Protein AF-A0A553MUY9-F1 (afdb_monomer_lite)

Secondary structure (DSSP, 8-state):
----------SHHHHHHHHHHHHHHHHHHHHHHHHHHHHT-GGGTT--------

Organism: NCBI:txid2873325

InterPro domains:
  IPR011598 Myc-type, basic helix-loop-helix (bHLH) domain [PF00010] (15-47)
  IPR011598 Myc-type, basic helix-loop-helix (bHLH) domain [PS50888] (14-54)
  IPR036638 Helix-loop-helix DNA-binding domain superfamily [G3DSA:4.10.280.10] (4-52)
  IPR036638 Helix-loop-helix DNA-binding domain superfamily [SSF47459] (5-50)

Foldseek 3Di:
DPPPPPVPQVDPVSVVVVVVVVVVVVVVVVVVVVVVVQVVPPVNVPDPDDPDDD

Radius of gyration: 16.99 Å; chains: 1; bounding box: 44×9×37 Å

Sequence (54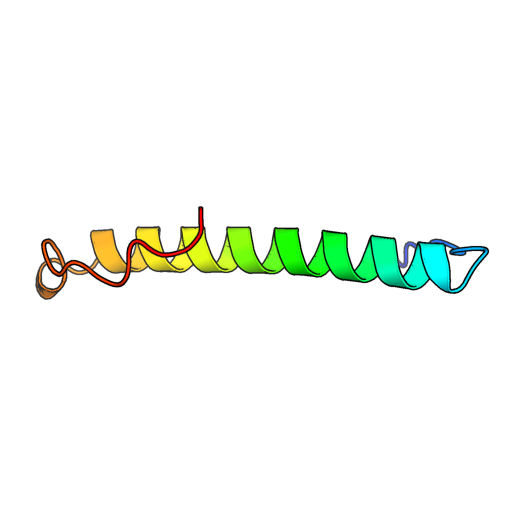 aa):
MSDNDDIEVDSDADKRAHHNALERKRRDHIKDSFHSLRDSVPALQGEKVGEGCG

Structure (mmCIF, N/CA/C/O backbone):
data_AF-A0A553MUY9-F1
#
_entry.id   AF-A0A553MUY9-F1
#
loop_
_atom_site.group_PDB
_atom_site.id
_atom_site.type_symbol
_atom_site.label_atom_id
_atom_site.label_alt_id
_atom_site.label_comp_id
_atom_site.label_asym_id
_atom_site.label_entity_id
_atom_site.label_seq_id
_atom_site.pdbx_PDB_ins_code
_atom_site.Cartn_x
_atom_site.Cartn_y
_atom_site.Cartn_z
_atom_site.occupancy
_atom_site.B_iso_or_equiv
_atom_site.auth_seq_id
_atom_site.auth_comp_id
_atom_site.auth_asym_id
_atom_site.auth_atom_id
_atom_site.pdbx_PDB_model_num
ATOM 1 N N . MET A 1 1 ? 24.033 -6.624 10.921 1.00 43.06 1 MET A N 1
ATOM 2 C CA . MET A 1 1 ? 24.332 -6.712 9.481 1.00 43.06 1 MET A CA 1
ATOM 3 C C . MET A 1 1 ? 23.012 -6.423 8.802 1.00 43.06 1 MET A C 1
ATOM 5 O O . MET A 1 1 ? 22.095 -7.198 9.004 1.00 43.06 1 MET A O 1
ATOM 9 N N . SER A 1 2 ? 22.844 -5.228 8.234 1.00 53.59 2 SER A N 1
ATOM 10 C CA . SER A 1 2 ? 21.628 -4.907 7.480 1.00 53.59 2 SER A CA 1
ATOM 11 C C . SER A 1 2 ? 21.898 -5.386 6.070 1.00 53.59 2 SER A C 1
ATOM 13 O O . SER A 1 2 ? 22.849 -4.892 5.466 1.00 53.59 2 SER A O 1
ATOM 15 N N . ASP A 1 3 ? 21.137 -6.376 5.615 1.00 55.19 3 ASP A N 1
ATOM 16 C CA . ASP A 1 3 ? 21.160 -6.899 4.255 1.00 55.19 3 ASP A CA 1
ATOM 17 C C . ASP A 1 3 ? 20.882 -5.746 3.287 1.00 55.19 3 ASP A C 1
ATOM 19 O O . ASP A 1 3 ? 19.746 -5.366 3.010 1.00 55.19 3 ASP A O 1
ATOM 23 N N . ASN A 1 4 ? 21.962 -5.099 2.858 1.00 60.09 4 ASN A N 1
ATOM 24 C CA . ASN A 1 4 ? 21.970 -4.200 1.726 1.00 60.09 4 ASN A CA 1
ATOM 25 C C . ASN A 1 4 ? 21.987 -5.100 0.492 1.00 60.09 4 ASN A C 1
ATOM 27 O O . ASN A 1 4 ? 23.029 -5.284 -0.136 1.00 60.09 4 ASN A O 1
ATOM 31 N N . ASP A 1 5 ? 20.836 -5.712 0.211 1.00 57.88 5 ASP A N 1
ATOM 32 C CA . ASP A 1 5 ? 20.500 -6.221 -1.112 1.00 57.88 5 ASP A CA 1
ATOM 33 C C . ASP A 1 5 ? 20.435 -5.001 -2.042 1.00 57.88 5 ASP A C 1
ATOM 35 O O . ASP A 1 5 ? 19.367 -4.458 -2.339 1.00 57.88 5 ASP A O 1
ATOM 39 N N . ASP A 1 6 ? 21.613 -4.526 -2.453 1.00 61.06 6 ASP A N 1
ATOM 40 C CA . ASP A 1 6 ? 21.802 -3.722 -3.656 1.00 61.06 6 ASP A CA 1
ATOM 41 C C . ASP A 1 6 ? 21.407 -4.632 -4.821 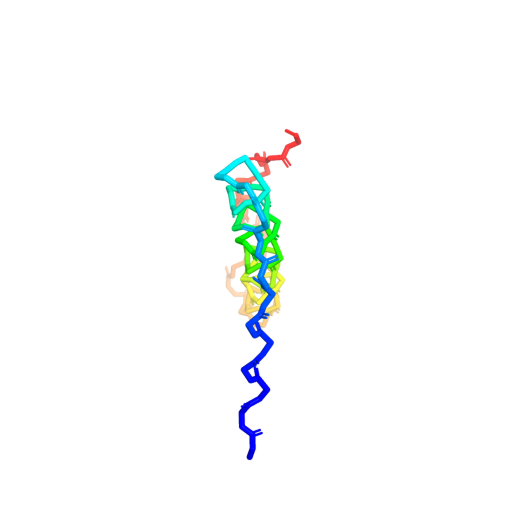1.00 61.06 6 ASP A C 1
ATOM 43 O O . ASP A 1 6 ? 22.224 -5.285 -5.470 1.00 61.06 6 ASP A O 1
ATOM 47 N N . ILE A 1 7 ? 20.097 -4.777 -5.012 1.00 62.81 7 ILE A N 1
ATOM 48 C CA . ILE A 1 7 ? 19.541 -5.365 -6.215 1.00 62.81 7 ILE A CA 1
ATOM 49 C C . ILE A 1 7 ? 19.927 -4.350 -7.286 1.00 62.81 7 ILE A C 1
ATOM 51 O O . ILE A 1 7 ? 19.291 -3.304 -7.401 1.00 62.81 7 ILE A O 1
ATOM 55 N N . GLU A 1 8 ? 21.023 -4.603 -8.003 1.00 63.66 8 GLU A N 1
ATOM 56 C CA . GLU A 1 8 ? 21.378 -3.858 -9.207 1.00 63.66 8 GLU A CA 1
ATOM 57 C C . GLU A 1 8 ? 20.248 -4.071 -10.210 1.00 63.66 8 GLU A C 1
ATOM 59 O O . GLU A 1 8 ? 20.185 -5.043 -10.959 1.00 63.66 8 GLU A O 1
ATOM 64 N N . VAL A 1 9 ? 19.262 -3.184 -10.142 1.00 60.91 9 VAL A N 1
ATOM 65 C CA . VAL A 1 9 ? 18.117 -3.222 -11.024 1.00 60.91 9 VAL A CA 1
ATOM 66 C C . VAL A 1 9 ? 18.549 -2.542 -12.328 1.00 60.91 9 VAL A C 1
ATOM 68 O O . VAL A 1 9 ? 18.557 -1.313 -12.425 1.00 60.91 9 VAL A O 1
ATOM 71 N N . ASP A 1 10 ? 18.975 -3.361 -13.290 1.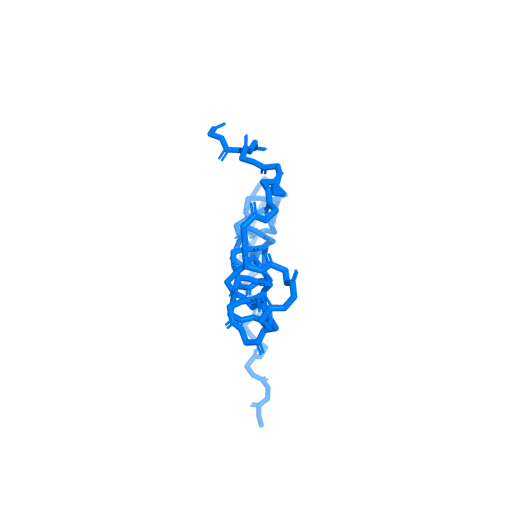00 68.00 10 ASP A N 1
ATOM 72 C CA . ASP A 1 10 ? 19.707 -3.006 -14.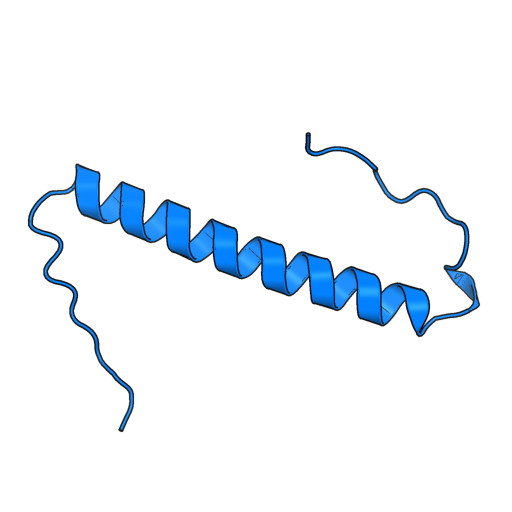524 1.00 68.00 10 ASP A CA 1
ATOM 73 C C . ASP A 1 10 ? 18.934 -2.061 -15.483 1.00 68.00 10 ASP A C 1
ATOM 75 O O . ASP A 1 10 ? 19.481 -1.529 -16.446 1.00 68.00 10 ASP A O 1
ATOM 79 N N . SER A 1 11 ? 17.652 -1.767 -15.213 1.00 74.88 11 SER A N 1
ATOM 80 C CA . SER A 1 11 ? 16.861 -0.803 -15.988 1.00 74.88 11 SER A CA 1
ATOM 81 C C . SER A 1 11 ? 15.892 0.034 -15.131 1.00 74.88 11 SER A C 1
ATOM 83 O O . SER A 1 11 ? 15.376 -0.414 -14.105 1.00 74.88 11 SER A O 1
ATOM 85 N N . ASP A 1 12 ? 15.588 1.271 -15.553 1.00 78.62 12 ASP A N 1
ATOM 86 C CA . ASP A 1 12 ? 14.622 2.151 -14.860 1.00 78.62 12 ASP A CA 1
ATOM 87 C C . ASP A 1 12 ? 13.208 1.547 -14.779 1.00 78.62 12 ASP A C 1
ATOM 89 O O . ASP A 1 12 ? 12.442 1.837 -13.851 1.00 78.62 12 ASP A O 1
ATOM 93 N N . ALA A 1 13 ? 12.848 0.703 -15.750 1.00 80.38 13 ALA A N 1
ATOM 94 C CA . ALA A 1 13 ? 11.588 -0.031 -15.751 1.00 80.38 13 ALA A CA 1
ATOM 95 C C . ALA A 1 13 ? 11.557 -1.070 -14.624 1.00 80.38 13 ALA A C 1
ATOM 97 O O . ALA A 1 13 ? 10.584 -1.125 -13.867 1.00 80.38 13 ALA A O 1
ATOM 98 N N . ASP A 1 14 ? 12.647 -1.815 -14.461 1.00 80.81 14 ASP A N 1
ATOM 99 C CA . ASP A 1 14 ? 12.777 -2.821 -13.416 1.00 80.81 14 ASP A CA 1
ATOM 100 C C . ASP A 1 14 ? 12.833 -2.161 -12.026 1.00 80.81 14 ASP A C 1
ATOM 102 O O . ASP A 1 14 ? 12.178 -2.638 -11.095 1.00 80.81 14 ASP A O 1
ATOM 106 N N . LYS A 1 15 ? 13.496 -0.996 -11.877 1.00 85.06 15 LYS A N 1
ATOM 107 C CA . LYS A 1 15 ? 13.507 -0.216 -10.615 1.00 85.06 15 LYS A CA 1
ATOM 108 C C . LYS A 1 15 ? 12.094 0.155 -10.191 1.00 85.06 15 LYS A C 1
ATOM 110 O O . LYS A 1 15 ? 11.712 -0.000 -9.029 1.00 85.06 15 LYS A O 1
ATOM 115 N N . ARG A 1 16 ? 11.296 0.631 -11.151 1.00 86.88 16 ARG A N 1
ATOM 116 C CA . ARG A 1 16 ? 9.899 1.013 -10.928 1.00 86.88 16 ARG A CA 1
ATOM 117 C C . ARG A 1 16 ? 9.036 -0.197 -10.575 1.00 86.88 16 ARG A C 1
ATOM 119 O O . ARG A 1 16 ? 8.201 -0.095 -9.677 1.00 86.88 16 ARG A O 1
ATOM 126 N N . ALA A 1 17 ? 9.229 -1.328 -11.250 1.00 89.81 17 ALA A N 1
ATOM 127 C CA . ALA A 1 17 ? 8.505 -2.562 -10.961 1.00 89.81 17 ALA A CA 1
ATOM 128 C C . ALA A 1 17 ? 8.819 -3.085 -9.550 1.00 89.81 17 ALA A C 1
ATOM 130 O O . ALA A 1 17 ? 7.893 -3.367 -8.787 1.00 89.81 17 ALA A O 1
ATOM 131 N N . HIS A 1 18 ? 10.100 -3.122 -9.173 1.00 90.62 18 HIS A N 1
ATOM 132 C CA . HIS A 1 18 ? 10.541 -3.529 -7.839 1.00 90.62 18 HIS A CA 1
ATOM 133 C C . HIS A 1 18 ? 9.963 -2.617 -6.750 1.00 90.62 18 HIS A C 1
ATOM 135 O O . HIS A 1 18 ? 9.365 -3.097 -5.787 1.00 90.62 18 HIS A O 1
ATOM 141 N N . HIS A 1 19 ? 10.047 -1.297 -6.941 1.00 94.44 19 HIS A N 1
ATOM 142 C CA . HIS A 1 19 ? 9.462 -0.328 -6.015 1.00 94.44 19 HIS A CA 1
ATOM 143 C C . HIS A 1 19 ? 7.947 -0.533 -5.844 1.00 94.44 19 HIS A C 1
ATOM 145 O O . HIS A 1 19 ? 7.440 -0.578 -4.723 1.00 94.44 19 HIS A O 1
ATOM 151 N N . ASN A 1 20 ? 7.214 -0.712 -6.946 1.00 93.81 20 ASN A N 1
ATOM 152 C CA . ASN A 1 20 ? 5.773 -0.966 -6.906 1.00 93.81 20 ASN A CA 1
ATOM 153 C C . ASN A 1 20 ? 5.427 -2.265 -6.164 1.00 93.81 20 ASN A C 1
ATOM 155 O O . ASN A 1 20 ? 4.437 -2.302 -5.426 1.00 93.81 20 ASN A O 1
ATOM 159 N N . ALA A 1 21 ? 6.227 -3.317 -6.348 1.00 93.50 21 ALA A N 1
ATOM 160 C CA . ALA A 1 21 ? 6.058 -4.585 -5.649 1.00 93.50 21 ALA A CA 1
ATOM 161 C C . ALA A 1 21 ? 6.305 -4.433 -4.140 1.00 93.50 21 ALA A C 1
ATOM 163 O O . ALA A 1 21 ? 5.485 -4.878 -3.332 1.00 93.50 21 ALA A O 1
ATOM 164 N N . LEU A 1 22 ? 7.383 -3.744 -3.759 1.00 94.81 22 LEU A N 1
ATOM 165 C CA . LEU A 1 22 ? 7.732 -3.505 -2.360 1.00 94.81 22 LEU A CA 1
ATOM 166 C C . LEU A 1 22 ? 6.648 -2.693 -1.643 1.00 94.81 22 LEU A C 1
ATOM 168 O O . LEU A 1 22 ? 6.207 -3.066 -0.556 1.00 94.81 22 LEU A O 1
ATOM 172 N N . GLU A 1 23 ? 6.152 -1.629 -2.277 1.00 96.44 23 GLU A N 1
ATOM 173 C CA . GLU A 1 23 ? 5.079 -0.820 -1.701 1.00 96.44 23 GLU A CA 1
ATOM 174 C C . GLU A 1 23 ? 3.768 -1.612 -1.599 1.00 96.44 23 GLU A C 1
ATOM 176 O O . GLU A 1 23 ? 3.022 -1.437 -0.638 1.00 96.44 23 GLU A O 1
ATOM 181 N N . ARG A 1 24 ? 3.478 -2.530 -2.535 1.00 96.44 24 ARG A N 1
ATOM 182 C CA . ARG A 1 24 ? 2.310 -3.420 -2.418 1.00 96.44 24 ARG A CA 1
ATOM 183 C C . ARG A 1 24 ? 2.414 -4.304 -1.176 1.00 96.44 24 ARG A C 1
ATOM 185 O O . ARG A 1 24 ? 1.485 -4.298 -0.374 1.00 96.44 24 ARG A O 1
ATOM 192 N N . LYS A 1 25 ? 3.569 -4.944 -0.961 1.00 94.94 25 LYS A N 1
ATOM 193 C CA . LYS A 1 25 ? 3.847 -5.725 0.256 1.00 94.94 25 LYS A CA 1
ATOM 194 C C . LYS A 1 25 ? 3.708 -4.872 1.519 1.00 94.94 25 LYS A C 1
ATOM 196 O O . LYS A 1 25 ? 3.078 -5.296 2.484 1.00 94.94 25 LYS A O 1
ATOM 201 N N . ARG A 1 26 ? 4.240 -3.644 1.504 1.00 96.88 26 ARG A N 1
ATOM 202 C CA . ARG A 1 26 ? 4.121 -2.704 2.629 1.00 96.88 26 ARG A CA 1
ATOM 203 C C . ARG A 1 26 ? 2.661 -2.370 2.936 1.00 96.88 26 ARG A C 1
ATOM 205 O O . ARG A 1 26 ? 2.265 -2.392 4.098 1.00 96.88 26 ARG A O 1
ATOM 212 N N . ARG A 1 27 ? 1.851 -2.090 1.910 1.00 97.12 27 ARG A N 1
ATOM 213 C CA . ARG A 1 27 ? 0.417 -1.800 2.069 1.00 97.12 27 ARG A CA 1
ATOM 214 C C . ARG A 1 27 ? -0.367 -2.993 2.598 1.00 97.12 27 ARG A C 1
ATOM 216 O O . ARG A 1 27 ? -1.240 -2.782 3.433 1.00 97.12 27 ARG A O 1
ATOM 223 N N . ASP A 1 28 ? -0.066 -4.207 2.149 1.00 95.38 28 ASP A N 1
ATOM 224 C CA . ASP A 1 28 ? -0.736 -5.412 2.649 1.00 95.38 28 ASP A CA 1
ATOM 225 C C . ASP A 1 28 ? -0.414 -5.639 4.132 1.00 95.38 28 ASP A C 1
ATOM 227 O O . ASP A 1 28 ? -1.326 -5.804 4.935 1.00 95.38 28 ASP A O 1
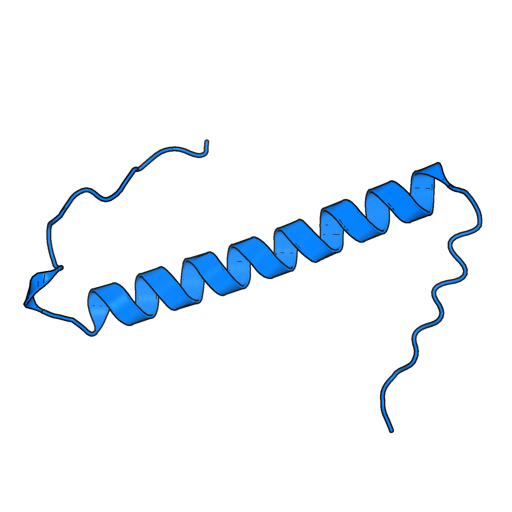ATOM 231 N N . HIS A 1 29 ? 0.846 -5.468 4.543 1.00 94.25 29 HIS A N 1
ATOM 232 C CA . HIS A 1 29 ? 1.215 -5.540 5.963 1.00 94.25 29 HIS A CA 1
ATOM 233 C C . HIS A 1 29 ? 0.505 -4.477 6.820 1.00 94.25 29 HIS A C 1
ATOM 235 O O . HIS A 1 29 ? 0.059 -4.754 7.937 1.00 94.25 29 HIS A O 1
ATOM 241 N N . ILE A 1 30 ? 0.394 -3.245 6.312 1.00 94.75 30 ILE A N 1
ATOM 242 C CA . ILE A 1 30 ? -0.329 -2.160 6.988 1.00 94.75 30 ILE A CA 1
ATOM 243 C C . ILE A 1 30 ? -1.811 -2.515 7.109 1.00 94.75 30 ILE A C 1
ATOM 245 O O . ILE A 1 30 ? -2.392 -2.373 8.182 1.00 94.75 30 ILE A O 1
ATOM 249 N N . LYS A 1 31 ? -2.414 -3.006 6.024 1.00 94.25 31 LYS A N 1
ATOM 250 C CA . LYS A 1 31 ? -3.807 -3.445 5.992 1.00 94.25 31 LYS A CA 1
ATOM 251 C C . LYS A 1 31 ? -4.052 -4.522 7.047 1.00 94.25 31 LYS A C 1
ATOM 253 O O . LYS A 1 31 ? -4.982 -4.368 7.832 1.00 94.25 31 LYS A O 1
ATOM 258 N N . ASP A 1 32 ? -3.217 -5.549 7.121 1.00 91.31 32 ASP A N 1
ATOM 259 C CA . ASP A 1 32 ? -3.364 -6.635 8.098 1.00 91.31 32 ASP A CA 1
ATOM 260 C C . ASP A 1 32 ? -3.221 -6.130 9.537 1.00 91.31 32 ASP A C 1
ATOM 262 O O . ASP A 1 32 ? -3.992 -6.510 10.423 1.00 91.31 32 ASP A O 1
ATOM 266 N N . SER A 1 33 ? -2.289 -5.201 9.762 1.00 92.75 33 SER A N 1
ATOM 267 C CA . SER A 1 33 ? -2.114 -4.535 11.056 1.00 92.75 33 SER A CA 1
ATOM 268 C C . SER A 1 33 ? -3.361 -3.740 11.458 1.00 92.75 33 SER A C 1
ATOM 270 O O . SER A 1 33 ? -3.794 -3.818 12.605 1.00 92.75 33 SER A O 1
ATOM 272 N N . PHE A 1 34 ? -3.982 -3.016 10.521 1.00 90.00 34 PHE A N 1
ATOM 273 C CA . PHE A 1 34 ? -5.228 -2.284 10.769 1.00 90.00 34 PHE A CA 1
ATOM 274 C C . PHE A 1 34 ? -6.409 -3.209 11.065 1.00 90.00 34 PHE A C 1
ATOM 276 O O . PHE A 1 34 ? -7.189 -2.910 11.968 1.00 90.00 34 PHE A O 1
ATOM 283 N N . HIS A 1 35 ? -6.531 -4.332 10.352 1.00 86.81 35 HIS A N 1
ATOM 284 C CA . HIS A 1 35 ? -7.568 -5.328 10.640 1.00 86.81 35 HIS A CA 1
ATOM 285 C C . HIS A 1 35 ? -7.376 -5.928 12.034 1.00 86.81 35 HIS A C 1
ATOM 287 O O . HIS A 1 35 ? -8.309 -5.926 12.833 1.00 86.81 35 HIS A O 1
ATOM 293 N N . SER A 1 36 ? -6.147 -6.333 12.361 1.00 86.50 36 SER A N 1
ATOM 294 C CA . SER A 1 36 ? -5.800 -6.886 13.676 1.00 86.50 36 SER A CA 1
ATOM 295 C C . SER A 1 36 ? -6.082 -5.891 14.807 1.00 86.50 36 SER A C 1
ATOM 297 O O . SER A 1 36 ? -6.608 -6.260 15.859 1.00 86.50 36 SER A O 1
ATOM 299 N N . LEU A 1 37 ? -5.767 -4.610 14.590 1.00 88.12 37 LEU A N 1
ATOM 300 C CA . LEU A 1 37 ? -6.047 -3.547 15.550 1.00 88.12 37 LEU A CA 1
ATOM 301 C C . LEU A 1 37 ? -7.552 -3.324 15.724 1.00 88.12 37 LEU A C 1
ATOM 303 O O . LEU A 1 37 ? -8.013 -3.202 16.854 1.00 88.12 37 LEU A O 1
ATOM 307 N N . ARG A 1 38 ? -8.324 -3.294 14.633 1.00 85.88 38 ARG A N 1
ATOM 308 C CA . ARG A 1 38 ? -9.782 -3.124 14.690 1.00 85.88 38 ARG A CA 1
ATOM 309 C C . ARG A 1 38 ? -10.437 -4.249 15.476 1.00 85.88 38 ARG A C 1
ATOM 311 O O . ARG A 1 38 ? -11.258 -3.980 16.342 1.00 85.88 38 ARG A O 1
ATOM 318 N N . ASP A 1 39 ? -10.051 -5.488 15.202 1.00 81.75 39 ASP A N 1
ATOM 319 C CA . ASP A 1 39 ? -10.619 -6.653 15.879 1.00 81.75 39 ASP A CA 1
ATOM 320 C C . ASP A 1 39 ? -10.222 -6.688 17.370 1.00 81.75 39 ASP A C 1
ATOM 322 O O . ASP A 1 39 ? -10.930 -7.263 18.192 1.00 81.75 39 ASP A O 1
ATOM 326 N N . SER A 1 40 ? -9.133 -6.002 17.738 1.00 85.94 40 SER A N 1
ATOM 327 C CA . SER A 1 40 ? -8.729 -5.779 19.133 1.00 85.94 40 SER A CA 1
ATOM 328 C C . SER A 1 40 ? -9.488 -4.634 19.826 1.00 85.94 40 SER A C 1
ATOM 330 O O . SER A 1 40 ? -9.363 -4.483 21.041 1.00 85.94 40 SER A O 1
ATOM 332 N N . VAL A 1 41 ? -10.260 -3.815 19.096 1.00 82.56 41 VAL A N 1
ATOM 333 C CA . VAL A 1 41 ? -11.036 -2.683 19.633 1.00 82.56 41 VAL A CA 1
ATOM 334 C C . VAL A 1 41 ? -12.538 -2.997 19.539 1.00 82.56 41 VAL A C 1
ATOM 336 O O . VAL A 1 41 ? -13.149 -2.779 18.491 1.00 82.56 41 VAL A O 1
ATOM 339 N N . PRO A 1 42 ? -13.184 -3.423 20.645 1.00 75.88 42 PRO A N 1
ATOM 340 C CA . PRO A 1 42 ? -14.587 -3.859 20.642 1.00 75.88 42 PRO A CA 1
ATOM 341 C C . PRO A 1 42 ? -15.587 -2.812 20.131 1.00 75.88 42 PRO A C 1
ATOM 343 O O . PRO A 1 42 ? -16.644 -3.161 19.618 1.00 75.88 42 PRO A O 1
ATOM 346 N N . ALA A 1 43 ? -15.263 -1.522 20.259 1.00 75.81 43 ALA A N 1
ATOM 347 C CA . ALA A 1 43 ? -16.127 -0.423 19.829 1.00 75.81 43 ALA A CA 1
ATOM 348 C C . ALA A 1 43 ? -16.221 -0.264 18.300 1.00 75.81 43 ALA A C 1
ATOM 350 O O . ALA A 1 43 ? -17.193 0.303 17.819 1.00 75.81 43 ALA A O 1
ATOM 351 N N . LEU A 1 44 ? -15.232 -0.762 17.547 1.00 68.88 44 LEU A N 1
ATOM 352 C CA . LEU A 1 44 ? -15.158 -0.644 16.082 1.00 68.88 44 LEU A CA 1
ATOM 353 C C . LEU A 1 44 ? -15.661 -1.909 15.366 1.00 68.88 44 LEU A C 1
ATOM 355 O O . LEU A 1 44 ? -15.623 -2.016 14.136 1.00 68.88 44 LEU A O 1
ATOM 359 N N . GLN A 1 45 ? -16.117 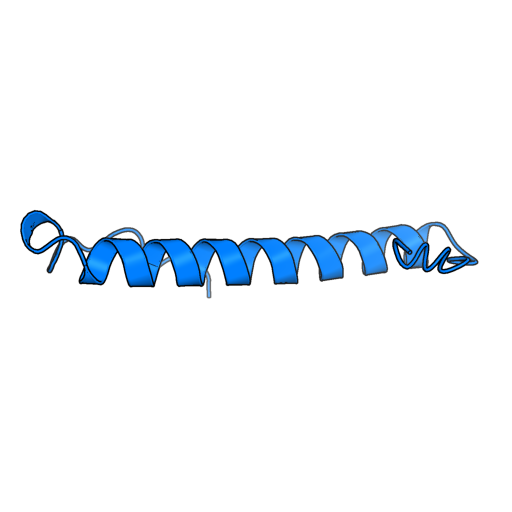-2.895 16.138 1.00 66.00 45 GLN A N 1
ATOM 360 C CA . GLN A 1 45 ? -16.561 -4.189 15.651 1.00 66.00 45 GLN A CA 1
ATOM 361 C C . GLN A 1 45 ? -17.965 -4.055 15.039 1.00 66.00 45 GLN A C 1
ATOM 363 O O . GLN A 1 45 ? -18.973 -4.123 15.734 1.00 66.00 45 GLN A O 1
ATOM 368 N N . GLY A 1 46 ? -18.027 -3.826 13.723 1.00 64.94 46 GLY A N 1
ATOM 369 C CA . GLY A 1 46 ? -19.282 -3.702 12.967 1.00 64.94 46 GLY A CA 1
ATOM 370 C C . GLY A 1 46 ? -19.397 -2.449 12.093 1.00 64.94 46 GLY A C 1
ATOM 371 O O . GLY A 1 46 ? -20.318 -2.367 11.281 1.00 64.94 46 GLY A O 1
ATOM 372 N N . GLU A 1 47 ? -18.462 -1.498 12.191 1.00 61.59 47 GLU A N 1
ATOM 373 C CA . GLU A 1 47 ? -18.418 -0.358 11.271 1.00 61.59 47 GLU A CA 1
ATOM 374 C C . GLU A 1 47 ? -17.828 -0.784 9.919 1.00 61.59 47 GLU A C 1
ATOM 376 O O . GLU A 1 47 ? -16.693 -1.262 9.821 1.00 61.59 47 GLU A O 1
ATOM 381 N N . LYS A 1 48 ? -18.619 -0.627 8.849 1.00 61.09 48 LYS A N 1
ATOM 382 C CA . LYS A 1 48 ? -18.211 -0.935 7.475 1.00 61.09 48 LYS A CA 1
ATOM 383 C C . LYS A 1 48 ? -17.213 0.116 6.981 1.00 61.09 48 LYS A C 1
ATOM 385 O O . LYS A 1 48 ? -17.570 1.048 6.265 1.00 61.09 48 LYS A O 1
ATOM 390 N N . VAL A 1 49 ? -15.949 -0.028 7.365 1.00 61.94 49 VAL A N 1
ATOM 391 C CA . VAL A 1 49 ? -14.860 0.816 6.865 1.00 61.94 49 VAL A CA 1
ATOM 392 C C . VAL A 1 49 ? -14.452 0.307 5.484 1.00 61.94 49 VAL A C 1
ATOM 394 O O . VAL A 1 49 ? -13.668 -0.625 5.363 1.00 61.94 49 VAL A O 1
ATOM 397 N N . GLY A 1 50 ? -15.044 0.907 4.447 1.00 65.31 50 GLY A N 1
ATOM 398 C CA . GLY A 1 50 ? -14.528 0.920 3.075 1.00 65.31 50 GLY A CA 1
ATOM 399 C C . GLY A 1 50 ? -14.048 -0.423 2.522 1.00 65.31 50 GLY A C 1
ATOM 400 O O . GLY A 1 50 ? -12.861 -0.592 2.255 1.00 65.31 50 GLY A O 1
ATOM 401 N N . GLU A 1 51 ? -14.974 -1.352 2.272 1.00 56.31 51 GLU A N 1
ATOM 402 C CA . GLU A 1 51 ? -14.739 -2.439 1.314 1.00 56.31 51 GLU A CA 1
ATOM 403 C C . GLU A 1 51 ? -14.576 -1.821 -0.082 1.00 56.31 51 GLU A C 1
ATOM 405 O O . GLU A 1 51 ? -15.552 -1.549 -0.777 1.00 56.31 51 GLU A O 1
ATOM 410 N N . GLY A 1 52 ? -13.343 -1.503 -0.462 1.00 53.81 52 GLY A N 1
ATOM 411 C CA . GLY A 1 52 ? -13.081 -0.756 -1.686 1.00 53.81 52 GLY A CA 1
ATOM 412 C C . GLY A 1 52 ? -11.639 -0.861 -2.147 1.00 53.81 52 GLY A C 1
ATOM 413 O O . GLY A 1 52 ? -10.952 0.149 -2.237 1.00 53.81 52 GLY A O 1
ATOM 414 N N . CYS A 1 53 ? -11.179 -2.078 -2.431 1.00 43.97 53 CYS A N 1
ATOM 415 C CA . CYS A 1 53 ? -10.127 -2.307 -3.422 1.00 43.97 53 CYS A CA 1
ATOM 416 C C . CYS A 1 53 ? -10.189 -3.774 -3.876 1.00 43.97 53 CYS A C 1
ATOM 418 O O . CYS A 1 53 ? -9.472 -4.628 -3.350 1.00 43.97 53 CYS A O 1
ATOM 420 N N . GLY A 1 54 ? -11.138 -4.050 -4.775 1.00 39.44 54 GLY A N 1
ATOM 421 C CA . GLY A 1 54 ? -11.041 -5.149 -5.737 1.00 39.44 54 GLY A CA 1
ATOM 422 C C . GLY A 1 54 ? -10.276 -4.676 -6.964 1.00 39.44 54 GLY A C 1
ATOM 423 O O . GLY A 1 54 ? -10.377 -3.463 -7.264 1.00 39.44 54 GLY A O 1
#

pLDDT: mean 76.98, std 16.36, range [39.44, 97.12]